Protein AF-T5AA15-F1 (afdb_monomer_lite)

pLDDT: mean 80.57, std 12.45, range [37.66, 94.31]

InterPro domains:
  IPR032710 NTF2-like domain superfamily [SSF54427] (32-94)

Radius of gyration: 19.18 Å; chains: 1; bounding box: 30×35×61 Å

Secondary structure (DSSP, 8-state):
-PPP---HHHHHHHHGGGG--S-HHHHHHHHHTS------TTS-EEEEEEEEEEEE-TTT--EEEEEEEEEEEE-TTS-EEEEEEEE-HHHHHHHHTSPP-

Structure (mmCIF, N/CA/C/O backbone):
data_AF-T5AA15-F1
#
_entry.id   AF-T5AA15-F1
#
loop_
_atom_site.group_PDB
_atom_site.id
_atom_site.type_symbol
_atom_site.label_atom_id
_atom_site.label_alt_id
_atom_site.label_comp_id
_atom_site.label_asym_id
_atom_site.label_entity_id
_atom_site.label_seq_id
_atom_site.pdbx_PDB_ins_code
_atom_site.Cartn_x
_atom_site.Cartn_y
_atom_site.Cartn_z
_atom_site.occupancy
_atom_site.B_iso_or_equiv
_atom_site.auth_seq_id
_atom_site.auth_comp_id
_atom_site.auth_asym_id
_atom_site.auth_atom_id
_atom_site.pdbx_PDB_model_num
ATOM 1 N N . MET A 1 1 ? -3.426 8.160 -29.158 1.00 37.66 1 MET A N 1
ATOM 2 C CA . MET A 1 1 ? -2.817 6.908 -28.663 1.00 37.66 1 MET A CA 1
ATOM 3 C C . MET A 1 1 ? -3.936 5.917 -28.421 1.00 37.66 1 MET A C 1
ATOM 5 O O . MET A 1 1 ? -4.945 6.321 -27.855 1.00 37.66 1 MET A O 1
ATOM 9 N N . ALA A 1 2 ? -3.816 4.684 -28.912 1.00 42.62 2 ALA A N 1
ATOM 10 C CA . ALA A 1 2 ? -4.799 3.647 -28.611 1.00 42.62 2 ALA A CA 1
ATOM 11 C C . ALA A 1 2 ? -4.734 3.337 -27.108 1.00 42.62 2 ALA A C 1
ATOM 13 O O . ALA A 1 2 ? -3.643 3.156 -26.572 1.00 42.62 2 ALA A O 1
ATOM 14 N N . GLY A 1 3 ? -5.880 3.357 -26.426 1.00 43.44 3 GLY A N 1
ATOM 15 C CA . GLY A 1 3 ? -5.955 3.010 -25.011 1.00 43.44 3 GLY A CA 1
ATOM 16 C C . GLY A 1 3 ? -5.569 1.548 -24.803 1.00 43.44 3 GLY A C 1
ATOM 17 O O . GLY A 1 3 ? -5.973 0.680 -25.574 1.00 43.44 3 GLY A O 1
ATOM 18 N N . PHE A 1 4 ? -4.776 1.284 -23.772 1.00 63.62 4 PHE A N 1
ATOM 19 C CA . PHE A 1 4 ? -4.490 -0.069 -23.322 1.00 63.62 4 PHE A CA 1
ATOM 20 C C . PHE A 1 4 ? -5.681 -0.596 -22.507 1.00 63.62 4 PHE A C 1
ATOM 22 O O . PHE A 1 4 ? -6.218 0.117 -21.659 1.00 63.62 4 PHE A O 1
ATOM 29 N N . VAL A 1 5 ? -6.101 -1.835 -22.770 1.00 60.19 5 VAL A N 1
ATOM 30 C CA . VAL A 1 5 ? -7.157 -2.513 -22.008 1.00 60.19 5 VAL A CA 1
ATOM 31 C C . VAL A 1 5 ? -6.498 -3.535 -21.092 1.00 60.19 5 VAL A C 1
ATOM 33 O O . VAL A 1 5 ? -5.973 -4.546 -21.555 1.00 60.19 5 VAL A O 1
ATOM 36 N N . LEU A 1 6 ? -6.536 -3.265 -19.788 1.00 61.47 6 LEU A N 1
ATOM 37 C CA . LEU A 1 6 ? -6.019 -4.170 -18.768 1.00 61.47 6 LEU A CA 1
ATOM 38 C C . LEU A 1 6 ? -6.981 -5.357 -18.595 1.00 61.47 6 LEU A C 1
ATOM 40 O O . LEU A 1 6 ? -8.041 -5.220 -17.987 1.00 61.47 6 LEU A O 1
ATOM 44 N N . ALA A 1 7 ? -6.612 -6.515 -19.142 1.00 72.81 7 ALA A N 1
ATOM 45 C CA . ALA A 1 7 ? -7.344 -7.772 -18.989 1.00 72.81 7 ALA A CA 1
ATOM 46 C C . ALA A 1 7 ? -6.701 -8.671 -17.918 1.00 72.81 7 ALA A C 1
ATOM 48 O O . ALA A 1 7 ? -5.512 -8.546 -17.613 1.00 72.81 7 ALA A O 1
ATOM 49 N N . LYS A 1 8 ? -7.470 -9.613 -17.360 1.00 64.88 8 LYS A N 1
ATOM 50 C CA . LYS A 1 8 ? -6.987 -10.560 -16.338 1.00 64.88 8 LYS A CA 1
ATOM 51 C C . LYS A 1 8 ? -5.806 -11.386 -16.850 1.00 64.88 8 LYS A C 1
ATOM 53 O O . LYS A 1 8 ? -4.848 -11.623 -16.121 1.00 64.88 8 LYS A O 1
ATOM 58 N N . GLU A 1 9 ? -5.878 -11.798 -18.106 1.00 76.75 9 GLU A N 1
ATOM 59 C CA . GLU A 1 9 ? -4.860 -12.576 -18.804 1.00 76.75 9 GLU A CA 1
ATOM 60 C C . GLU A 1 9 ? -3.539 -11.806 -18.858 1.00 76.75 9 GLU A C 1
ATOM 62 O O . GLU A 1 9 ? -2.488 -12.379 -18.595 1.00 76.75 9 GLU A O 1
ATOM 67 N N . HIS A 1 10 ? -3.610 -10.489 -19.077 1.00 70.50 10 HIS A N 1
ATOM 68 C CA . HIS A 1 10 ? -2.438 -9.622 -19.104 1.00 70.50 10 HIS 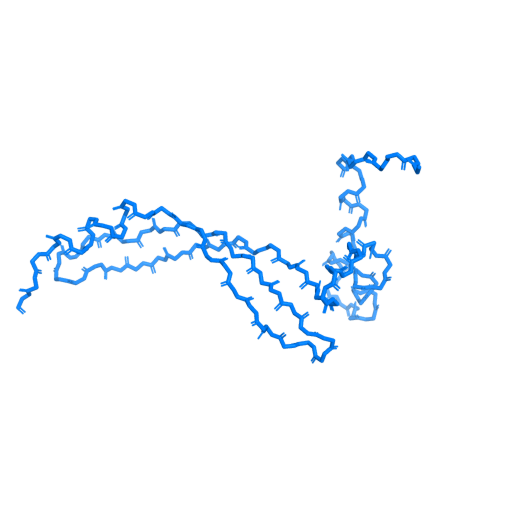A CA 1
ATOM 69 C C . HIS A 1 10 ? -1.763 -9.514 -17.731 1.00 70.50 10 HIS A C 1
ATOM 71 O O . HIS A 1 10 ? -0.542 -9.522 -17.641 1.00 70.50 10 HIS A O 1
ATOM 77 N N . ILE A 1 11 ? -2.546 -9.458 -16.647 1.00 69.25 11 ILE A N 1
ATOM 78 C CA . ILE A 1 11 ? -2.006 -9.463 -15.278 1.00 69.25 11 ILE A CA 1
ATOM 79 C C . ILE A 1 11 ? -1.328 -10.806 -14.983 1.00 69.25 11 ILE A C 1
ATOM 81 O O . ILE A 1 11 ? -0.225 -10.840 -14.448 1.00 69.25 11 ILE A O 1
ATOM 85 N N . LEU A 1 12 ? -1.955 -11.926 -15.344 1.00 73.94 12 LEU A N 1
ATOM 86 C CA . LEU A 1 12 ? -1.364 -13.248 -15.122 1.00 73.94 12 LEU A CA 1
ATOM 87 C C . LEU A 1 12 ? -0.059 -13.433 -15.904 1.00 73.94 12 LEU A C 1
ATOM 89 O O . LEU A 1 12 ? 0.898 -13.984 -15.367 1.00 73.94 12 LEU A O 1
ATOM 93 N N . GLU A 1 13 ? -0.012 -12.949 -17.142 1.00 78.75 13 GLU A N 1
ATOM 94 C CA . GLU A 1 13 ? 1.180 -12.990 -17.987 1.00 78.75 13 GLU A CA 1
ATOM 95 C C . GLU A 1 13 ? 2.302 -12.111 -17.421 1.00 78.75 13 GLU A C 1
ATOM 97 O O . GLU A 1 13 ? 3.410 -12.604 -17.201 1.00 78.75 13 GLU A O 1
ATOM 102 N N . ALA A 1 14 ? 1.993 -10.854 -17.090 1.00 76.88 14 ALA A N 1
ATOM 103 C CA . ALA A 1 14 ? 2.917 -9.903 -16.477 1.00 76.88 14 ALA A CA 1
ATOM 104 C C . ALA A 1 14 ? 3.586 -10.470 -15.218 1.00 76.88 14 ALA A C 1
ATOM 106 O O . ALA A 1 14 ? 4.799 -10.390 -15.067 1.00 76.88 14 ALA A O 1
ATOM 107 N N . PHE A 1 15 ? 2.810 -11.091 -14.328 1.00 78.44 15 PHE A N 1
ATOM 108 C CA . PHE A 1 15 ? 3.303 -11.611 -13.051 1.00 78.44 15 PHE A CA 1
ATOM 109 C C . PHE A 1 15 ? 3.873 -13.034 -13.147 1.00 78.44 15 PHE A C 1
ATOM 111 O O . PHE A 1 15 ? 4.473 -13.515 -12.183 1.00 78.44 15 PHE A O 1
ATOM 118 N N . SER A 1 16 ? 3.741 -13.707 -14.295 1.00 82.31 16 SER A N 1
ATOM 119 C CA . SER A 1 16 ? 4.208 -15.084 -14.489 1.00 82.31 16 SER A CA 1
ATOM 120 C C . SER A 1 16 ? 5.695 -15.315 -14.160 1.00 82.31 16 SER A C 1
ATOM 122 O O . SER A 1 16 ? 5.991 -16.369 -13.589 1.00 82.31 16 SER A O 1
ATOM 124 N N . PRO A 1 17 ? 6.639 -14.365 -14.371 1.00 84.81 17 PRO A N 1
ATOM 125 C CA . PRO A 1 17 ? 8.034 -14.581 -13.988 1.00 84.81 17 PRO A CA 1
ATOM 126 C C . PRO A 1 17 ? 8.244 -14.684 -12.469 1.00 84.81 17 PRO A C 1
ATOM 128 O O . PRO A 1 17 ? 9.225 -15.279 -12.027 1.00 84.81 17 PRO A O 1
ATOM 131 N N . LEU A 1 18 ? 7.329 -14.149 -11.650 1.00 75.00 18 LEU A N 1
ATOM 132 C CA . LEU A 1 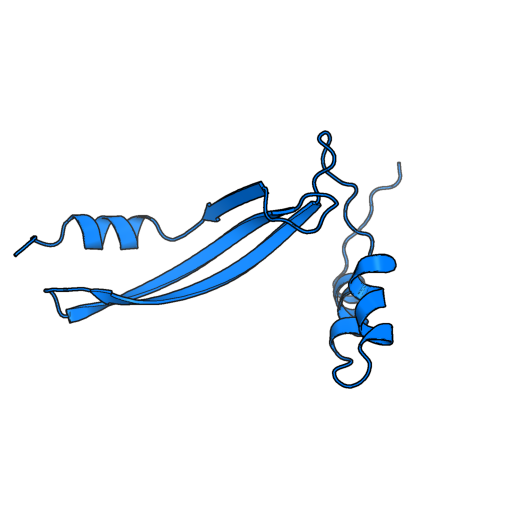18 ? 7.402 -14.256 -10.187 1.00 75.00 18 LEU A CA 1
ATOM 133 C C . LEU A 1 18 ? 7.057 -15.660 -9.672 1.00 75.00 18 LEU A C 1
ATOM 135 O O . LEU A 1 18 ? 7.427 -15.993 -8.548 1.00 75.00 18 LEU A O 1
ATOM 139 N N . ALA A 1 19 ? 6.393 -16.492 -10.481 1.00 82.38 19 ALA A N 1
ATOM 140 C CA . ALA A 1 19 ? 6.134 -17.892 -10.145 1.00 82.38 19 ALA A CA 1
ATOM 141 C C . ALA A 1 19 ? 7.410 -18.758 -10.187 1.00 82.38 19 ALA A C 1
ATOM 143 O O . ALA A 1 19 ? 7.405 -19.884 -9.691 1.00 82.38 19 ALA A O 1
ATOM 144 N N . ILE A 1 20 ? 8.504 -18.238 -10.757 1.00 85.31 20 ILE A N 1
ATOM 145 C CA . ILE A 1 20 ? 9.793 -18.924 -10.858 1.00 85.31 20 ILE A CA 1
ATOM 146 C C . ILE A 1 20 ? 10.624 -18.617 -9.604 1.00 85.31 20 ILE A C 1
ATOM 148 O O . ILE A 1 20 ? 11.126 -17.504 -9.395 1.00 85.31 20 ILE A O 1
ATOM 152 N N . THR A 1 21 ? 10.755 -19.617 -8.732 1.00 82.06 21 THR A N 1
ATOM 153 C CA . THR A 1 21 ? 11.397 -19.460 -7.417 1.00 82.06 21 THR A CA 1
ATOM 154 C C . THR A 1 21 ? 12.875 -19.846 -7.402 1.00 82.06 21 THR A C 1
AT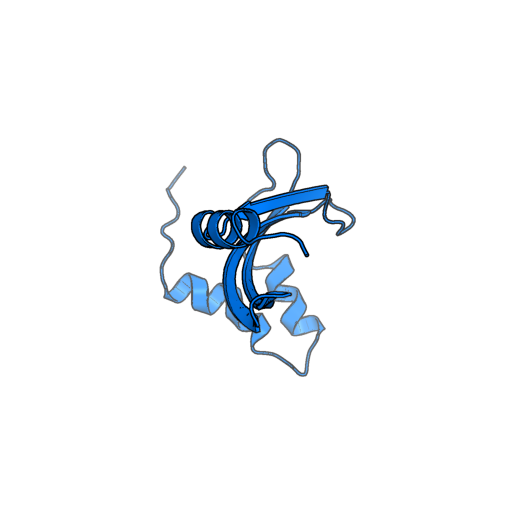OM 156 O O . THR A 1 21 ? 13.616 -19.360 -6.550 1.00 82.06 21 THR A O 1
ATOM 159 N N . ASP A 1 22 ? 13.311 -20.691 -8.331 1.00 91.38 22 ASP A N 1
ATOM 160 C CA . ASP A 1 22 ? 14.651 -21.286 -8.402 1.00 91.38 22 ASP A CA 1
ATOM 161 C C . ASP A 1 22 ? 15.608 -20.572 -9.371 1.00 91.38 22 ASP A C 1
ATOM 163 O O . ASP A 1 22 ? 16.822 -20.718 -9.247 1.00 91.38 22 ASP A O 1
ATOM 167 N N . ASP A 1 23 ? 15.088 -19.738 -10.273 1.00 86.19 23 ASP A N 1
ATOM 168 C CA . ASP A 1 23 ? 15.879 -18.951 -11.221 1.00 86.19 23 ASP A CA 1
ATOM 169 C C . ASP A 1 23 ? 15.648 -17.441 -11.028 1.00 86.19 23 ASP A C 1
ATOM 171 O O . ASP A 1 23 ? 14.631 -16.855 -11.413 1.00 86.19 23 ASP A O 1
ATOM 175 N N . ALA A 1 24 ? 16.636 -16.785 -10.415 1.00 77.81 24 ALA A N 1
ATOM 176 C CA . ALA A 1 24 ? 16.606 -15.347 -10.168 1.00 77.81 24 ALA A CA 1
ATOM 177 C C . ALA A 1 24 ? 16.691 -14.508 -11.457 1.00 77.81 24 ALA A C 1
ATOM 179 O O . ALA A 1 24 ? 16.117 -13.418 -11.502 1.00 77.81 24 ALA A O 1
ATOM 180 N N . ALA A 1 25 ? 17.377 -14.994 -12.496 1.00 82.56 25 ALA A N 1
ATOM 181 C CA . ALA A 1 25 ? 17.499 -14.290 -13.770 1.00 82.56 25 ALA A CA 1
ATOM 182 C C . ALA A 1 25 ? 16.185 -14.356 -14.559 1.00 82.56 25 ALA A C 1
ATOM 184 O O . ALA A 1 25 ? 15.784 -13.369 -15.176 1.00 82.56 25 ALA A O 1
ATOM 185 N N . ALA A 1 26 ? 15.472 -15.480 -14.480 1.00 80.31 26 ALA A N 1
ATOM 186 C CA . ALA A 1 26 ? 14.132 -15.601 -15.042 1.00 80.31 26 ALA A CA 1
ATOM 187 C C . ALA A 1 26 ? 13.133 -14.668 -14.338 1.00 80.31 26 ALA A C 1
ATOM 189 O O . ALA A 1 26 ? 12.365 -13.980 -15.009 1.00 80.31 26 ALA A O 1
ATOM 190 N N . ARG A 1 27 ? 13.196 -14.556 -13.004 1.00 78.38 27 ARG A N 1
ATOM 191 C CA . ARG A 1 27 ? 12.335 -13.644 -12.231 1.00 78.38 27 ARG A CA 1
ATOM 192 C C . ARG A 1 27 ? 12.599 -12.166 -12.524 1.00 78.38 27 ARG A C 1
ATOM 194 O O . ARG A 1 27 ? 11.668 -11.363 -12.486 1.00 78.38 27 ARG A O 1
ATOM 201 N N . ALA A 1 28 ? 13.840 -11.803 -12.853 1.00 73.50 28 ALA A N 1
ATOM 202 C CA . ALA A 1 28 ? 14.209 -10.428 -13.195 1.00 73.50 28 ALA A CA 1
ATOM 203 C C . ALA A 1 28 ? 13.407 -9.867 -14.386 1.00 73.50 28 ALA A C 1
ATOM 205 O O . ALA A 1 28 ? 13.199 -8.657 -14.452 1.00 73.50 28 ALA A O 1
ATOM 206 N N . ARG A 1 29 ? 12.876 -10.739 -15.257 1.00 77.06 29 ARG A N 1
ATOM 207 C CA . ARG A 1 29 ? 12.015 -10.362 -16.388 1.00 77.06 29 ARG A CA 1
ATOM 208 C C . ARG A 1 29 ? 10.727 -9.661 -15.974 1.00 77.06 29 ARG A C 1
ATOM 210 O O . ARG A 1 29 ? 10.245 -8.812 -16.711 1.00 77.06 29 ARG A O 1
ATOM 217 N N . PHE A 1 30 ? 10.212 -9.926 -14.769 1.00 72.69 30 PHE A N 1
ATOM 218 C CA . PHE A 1 30 ? 9.085 -9.161 -14.223 1.00 72.69 30 PHE A CA 1
ATOM 219 C C . PHE A 1 30 ? 9.389 -7.657 -14.177 1.00 72.69 30 PHE A C 1
ATOM 221 O O . PHE A 1 30 ? 8.510 -6.841 -14.422 1.00 72.69 30 PHE A O 1
ATOM 228 N N . PHE A 1 31 ? 10.636 -7.291 -13.883 1.00 65.50 31 PHE A N 1
ATOM 229 C CA . PHE A 1 31 ? 11.050 -5.900 -13.725 1.00 65.50 31 PHE A CA 1
ATOM 230 C C . PHE A 1 31 ? 11.537 -5.256 -15.029 1.00 65.50 31 PHE A C 1
ATOM 232 O O . PHE A 1 31 ? 11.639 -4.034 -15.080 1.00 65.50 31 PHE A O 1
ATOM 239 N N . SER A 1 32 ? 11.862 -6.049 -16.057 1.00 66.38 32 SER A N 1
ATOM 240 C CA . SER A 1 32 ? 12.351 -5.543 -17.349 1.00 66.38 32 SER A CA 1
ATOM 241 C C . SER A 1 32 ? 11.312 -5.582 -18.468 1.00 66.38 32 SER A C 1
ATOM 243 O O . SER A 1 32 ? 11.311 -4.687 -19.309 1.00 66.38 32 SER A O 1
ATOM 245 N N . ASP A 1 33 ? 10.459 -6.609 -18.487 1.00 64.12 33 ASP A N 1
ATOM 246 C CA . ASP A 1 33 ? 9.607 -6.947 -19.634 1.00 64.12 33 ASP A CA 1
ATOM 247 C C . ASP A 1 33 ? 8.136 -6.621 -19.369 1.00 64.12 33 ASP A C 1
ATOM 249 O O . ASP A 1 33 ? 7.394 -6.283 -20.293 1.00 64.12 33 ASP A O 1
ATOM 253 N N . THR A 1 34 ? 7.704 -6.686 -18.106 1.00 56.84 34 THR A N 1
ATOM 254 C CA . THR A 1 34 ? 6.419 -6.104 -17.726 1.00 56.84 34 THR A CA 1
ATOM 255 C C . THR A 1 34 ? 6.534 -4.614 -17.958 1.00 56.84 34 THR A C 1
ATOM 257 O O . THR A 1 34 ? 7.490 -4.007 -17.480 1.00 56.84 34 THR A O 1
ATOM 260 N N . VAL A 1 35 ? 5.577 -4.035 -18.686 1.00 52.53 35 VAL A N 1
ATOM 261 C CA . VAL A 1 35 ? 5.454 -2.587 -18.858 1.00 52.53 35 VAL A CA 1
ATOM 262 C C . VAL A 1 35 ? 5.458 -1.971 -17.464 1.00 52.53 35 VAL A C 1
ATOM 264 O O . VAL A 1 35 ? 4.430 -1.924 -16.788 1.00 52.53 35 VAL A O 1
ATOM 267 N N . ALA A 1 36 ? 6.635 -1.542 -17.006 1.00 51.81 36 ALA A N 1
ATOM 268 C CA . ALA A 1 36 ? 6.720 -0.608 -15.916 1.00 51.81 36 ALA A CA 1
ATOM 269 C C . ALA A 1 36 ? 5.874 0.563 -16.411 1.00 51.81 36 ALA A C 1
ATOM 271 O O . ALA A 1 36 ? 6.143 1.047 -17.518 1.00 51.81 36 ALA A O 1
ATOM 272 N N . PRO A 1 37 ? 4.809 0.967 -15.695 1.00 54.44 37 PRO A N 1
ATOM 273 C CA . PRO A 1 37 ? 4.166 2.220 -16.037 1.00 54.44 37 PRO A CA 1
ATOM 274 C C . PRO A 1 37 ? 5.291 3.244 -16.155 1.00 54.44 37 PRO A C 1
ATOM 276 O O . PRO A 1 37 ? 6.199 3.245 -15.309 1.00 54.44 37 PRO A O 1
ATOM 279 N N . ASP A 1 38 ? 5.285 4.007 -17.254 1.00 58.47 38 ASP A N 1
ATOM 280 C CA . ASP A 1 38 ? 6.258 5.074 -17.451 1.00 58.47 38 ASP A CA 1
ATOM 281 C C . ASP A 1 38 ? 6.404 5.815 -16.121 1.00 58.47 38 ASP A C 1
ATOM 283 O O . ASP A 1 38 ? 5.394 6.016 -15.424 1.00 58.47 38 ASP A O 1
ATOM 287 N N . PRO A 1 39 ? 7.641 6.153 -15.718 1.00 70.19 39 PRO A N 1
ATOM 288 C CA . PRO A 1 39 ? 7.818 6.885 -14.486 1.00 70.19 39 PRO A CA 1
ATOM 289 C C . PRO A 1 39 ? 6.920 8.122 -14.518 1.00 70.19 39 PRO A C 1
ATOM 291 O O . PRO A 1 39 ? 6.627 8.673 -15.586 1.00 70.19 39 PRO A O 1
ATOM 294 N N . ASP A 1 40 ? 6.465 8.554 -13.347 1.00 76.12 40 ASP A N 1
ATOM 295 C CA . ASP A 1 40 ? 5.680 9.779 -13.261 1.00 76.12 40 ASP A CA 1
ATOM 296 C C . ASP A 1 40 ? 6.465 10.975 -13.854 1.00 76.12 40 ASP A C 1
ATOM 298 O O . ASP A 1 40 ? 7.657 10.851 -14.154 1.00 76.12 40 ASP A O 1
ATOM 302 N N . PRO A 1 41 ? 5.845 12.152 -14.051 1.00 80.12 41 PRO A N 1
ATOM 303 C CA . PRO A 1 41 ? 6.533 13.300 -14.651 1.00 80.12 41 PRO A CA 1
ATOM 304 C C . PRO A 1 41 ? 7.847 13.713 -13.962 1.00 80.12 41 PRO A C 1
ATOM 306 O O . PRO A 1 41 ? 8.660 14.397 -14.582 1.00 80.12 41 PRO A O 1
ATOM 309 N N . ASP A 1 42 ? 8.074 13.273 -12.719 1.00 80.06 42 ASP A N 1
ATOM 310 C CA . ASP A 1 42 ? 9.290 13.519 -11.941 1.00 80.06 42 ASP A CA 1
ATOM 311 C C . ASP A 1 42 ? 10.319 12.372 -12.047 1.00 80.06 42 ASP A C 1
ATOM 313 O O . ASP A 1 42 ? 11.350 12.390 -11.373 1.00 80.06 42 ASP A O 1
ATOM 317 N N . GLY A 1 43 ? 10.072 11.359 -12.880 1.00 78.62 43 GLY A N 1
ATOM 318 C CA . GLY A 1 43 ? 10.977 10.230 -13.077 1.00 78.62 43 GLY A CA 1
ATOM 319 C C . GLY A 1 43 ? 10.853 9.125 -12.020 1.00 78.62 43 GLY A C 1
ATOM 320 O O . GLY A 1 43 ? 11.804 8.358 -11.854 1.00 78.62 43 GLY A O 1
ATOM 321 N N . ARG A 1 44 ? 9.733 9.033 -11.286 1.00 77.94 44 ARG A N 1
ATOM 322 C CA . ARG A 1 44 ? 9.554 8.059 -10.191 1.00 77.94 44 ARG A CA 1
ATOM 323 C C . ARG A 1 44 ? 8.697 6.868 -10.597 1.00 77.94 44 ARG A C 1
ATOM 325 O O . ARG A 1 44 ? 7.650 7.028 -11.223 1.00 77.94 44 ARG A O 1
ATOM 332 N N . TRP A 1 45 ? 9.085 5.681 -10.136 1.00 82.50 45 TRP A N 1
ATOM 333 C CA . TRP A 1 45 ? 8.264 4.476 -10.259 1.00 82.50 45 TRP A CA 1
ATOM 334 C C . TRP A 1 45 ? 7.430 4.264 -9.013 1.00 82.50 45 TRP A C 1
ATOM 336 O O . TRP A 1 45 ? 7.937 4.346 -7.896 1.00 82.50 45 TRP A O 1
ATOM 346 N N . TRP A 1 46 ? 6.160 3.945 -9.216 1.00 84.56 46 TRP A N 1
ATOM 347 C CA . TRP A 1 46 ? 5.222 3.707 -8.134 1.00 84.56 46 TRP A CA 1
ATOM 348 C C . TRP A 1 46 ? 4.900 2.221 -8.018 1.00 84.56 46 TRP A C 1
ATOM 350 O O . TRP A 1 46 ? 4.581 1.567 -9.008 1.00 84.56 46 TRP A O 1
ATOM 360 N N . ALA A 1 47 ? 4.946 1.706 -6.792 1.00 82.56 47 ALA A N 1
ATOM 361 C CA . ALA A 1 47 ? 4.464 0.376 -6.446 1.00 82.56 47 ALA A CA 1
ATOM 362 C C . ALA A 1 47 ? 3.337 0.475 -5.412 1.00 82.56 47 ALA A C 1
ATOM 364 O O . ALA A 1 47 ? 3.422 1.261 -4.464 1.00 82.56 47 ALA A O 1
ATOM 365 N N . CYS A 1 48 ? 2.301 -0.342 -5.595 1.00 87.88 48 CYS A N 1
ATOM 366 C CA . CYS A 1 48 ? 1.212 -0.524 -4.642 1.00 87.88 48 CYS A CA 1
ATOM 367 C C . CYS A 1 48 ? 1.484 -1.779 -3.810 1.00 87.88 48 CYS A C 1
ATOM 369 O O . CYS A 1 48 ? 1.695 -2.855 -4.370 1.00 87.88 48 CYS A O 1
ATOM 371 N N . VAL A 1 49 ? 1.500 -1.636 -2.488 1.00 85.00 49 VAL A N 1
ATOM 372 C CA . VAL A 1 49 ? 1.771 -2.720 -1.542 1.00 85.00 49 VAL A CA 1
ATOM 373 C C . VAL A 1 49 ? 0.589 -2.847 -0.593 1.00 85.00 49 VAL A C 1
ATOM 375 O O . VAL A 1 49 ? 0.302 -1.934 0.178 1.00 85.00 49 VAL A O 1
ATOM 378 N N . GLU A 1 50 ? -0.081 -3.992 -0.630 1.00 91.44 50 GLU A N 1
ATOM 379 C CA . GLU A 1 50 ? -1.114 -4.345 0.342 1.00 91.44 50 GLU A CA 1
ATOM 380 C C . GLU A 1 50 ? -0.464 -5.047 1.537 1.00 91.44 50 GLU A C 1
ATOM 382 O O . GLU A 1 50 ? 0.292 -6.008 1.375 1.00 91.44 50 GLU A O 1
ATOM 387 N N . THR A 1 51 ? -0.725 -4.558 2.749 1.00 88.75 51 THR A N 1
ATOM 388 C CA . THR A 1 51 ? -0.182 -5.147 3.980 1.00 88.75 51 THR A CA 1
ATOM 389 C C . THR A 1 51 ? -1.229 -5.187 5.089 1.00 88.75 51 THR A C 1
ATOM 391 O O . THR A 1 51 ? -2.218 -4.457 5.066 1.00 88.75 51 THR A O 1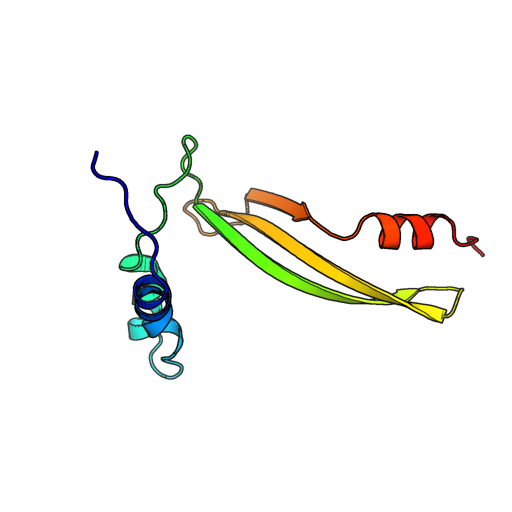
ATOM 394 N N . ARG A 1 52 ? -1.013 -6.043 6.091 1.00 93.19 52 ARG A N 1
ATOM 395 C CA . ARG A 1 52 ? -1.862 -6.136 7.284 1.00 93.19 52 ARG A CA 1
ATOM 396 C C . ARG A 1 52 ? -1.014 -5.924 8.532 1.00 93.19 52 ARG A C 1
ATOM 398 O O . ARG A 1 52 ? -0.028 -6.628 8.735 1.00 93.19 52 ARG A O 1
ATOM 405 N N . GLY A 1 53 ? -1.418 -4.981 9.378 1.00 91.12 53 GLY A N 1
ATOM 406 C CA . GLY A 1 53 ? -0.830 -4.754 10.695 1.00 91.12 53 GLY A CA 1
ATOM 407 C C . GLY A 1 53 ? -1.672 -5.421 11.775 1.00 91.12 53 GLY A C 1
ATOM 408 O O . GLY A 1 53 ? -2.869 -5.159 11.874 1.00 91.12 53 GLY A O 1
ATOM 409 N N . GLN A 1 54 ? -1.044 -6.271 12.584 1.00 94.25 54 GLN A N 1
ATOM 410 C CA . GLN A 1 54 ? -1.682 -6.945 13.714 1.00 94.25 54 GLN A CA 1
ATOM 411 C C . GLN A 1 54 ? -0.903 -6.640 14.989 1.00 94.25 54 GLN A C 1
ATOM 413 O O . GLN A 1 54 ? 0.311 -6.835 15.046 1.00 94.25 54 GLN A O 1
ATOM 418 N N . ALA A 1 55 ? -1.596 -6.150 16.008 1.00 92.69 55 ALA A N 1
ATOM 419 C CA . ALA A 1 55 ? -1.015 -5.817 17.299 1.00 92.69 55 ALA A CA 1
ATOM 420 C C . ALA A 1 55 ? -2.041 -5.972 18.427 1.00 92.69 55 ALA A C 1
ATOM 422 O O . ALA A 1 55 ? -3.244 -6.091 18.193 1.00 92.69 55 ALA A O 1
ATOM 423 N N . THR A 1 56 ? -1.557 -5.921 19.666 1.00 92.38 56 THR A N 1
ATOM 424 C CA . THR A 1 56 ? -2.395 -5.831 20.867 1.00 92.38 56 THR A CA 1
ATOM 425 C C . THR A 1 56 ? -2.258 -4.431 21.452 1.00 92.38 56 THR A C 1
ATOM 427 O O . THR A 1 56 ? -1.147 -3.999 21.768 1.00 92.38 56 THR A O 1
ATOM 430 N N . ARG A 1 57 ? -3.381 -3.723 21.595 1.00 89.31 57 ARG A N 1
ATOM 431 C CA . ARG A 1 57 ? -3.454 -2.375 22.168 1.00 89.31 57 ARG A CA 1
ATOM 432 C C . ARG A 1 57 ? -3.143 -2.446 23.664 1.00 89.31 57 ARG A C 1
ATOM 434 O O . ARG A 1 57 ? -3.701 -3.280 24.378 1.00 89.31 57 ARG A O 1
ATOM 441 N N . LYS A 1 58 ? -2.249 -1.586 24.147 1.00 83.62 58 LYS A N 1
ATOM 442 C CA . LYS A 1 58 ? -1.976 -1.419 25.582 1.00 83.62 58 LYS A CA 1
ATOM 443 C C . LYS A 1 58 ? -2.614 -0.105 26.051 1.00 83.62 58 LYS A C 1
ATOM 445 O O . LYS A 1 58 ? -2.476 0.866 25.312 1.00 83.62 58 LYS A O 1
ATOM 450 N N . PRO A 1 59 ? -3.265 -0.053 27.228 1.00 82.50 59 PRO A N 1
ATOM 451 C CA . PRO A 1 59 ? -3.433 -1.126 28.221 1.00 82.50 59 PRO A CA 1
ATOM 452 C C . PRO A 1 59 ? -4.679 -2.005 28.019 1.00 82.50 59 PRO A C 1
ATOM 454 O O . PRO A 1 59 ? -4.809 -3.033 28.678 1.00 82.50 59 PRO A O 1
ATOM 457 N N . SER A 1 60 ? -5.585 -1.640 27.103 1.00 87.12 60 SER A N 1
ATOM 458 C CA . SER A 1 60 ? -6.909 -2.271 26.965 1.00 87.12 60 SER A CA 1
ATOM 459 C C . SER A 1 60 ? -6.889 -3.768 26.633 1.00 87.12 60 SER A C 1
ATOM 461 O O . SER A 1 60 ? -7.896 -4.452 26.814 1.00 87.12 60 SER A O 1
ATOM 463 N N . GLY A 1 61 ? -5.775 -4.283 26.105 1.00 89.88 61 GLY A N 1
ATOM 464 C CA . GLY A 1 61 ? -5.626 -5.673 25.681 1.00 89.88 61 GLY A CA 1
ATOM 465 C C . GLY A 1 61 ? -6.420 -6.019 24.418 1.00 89.88 61 GLY A C 1
ATOM 466 O O . GLY A 1 61 ? -6.403 -7.169 23.981 1.00 89.88 61 GLY A O 1
ATOM 467 N N . LYS A 1 62 ? -7.116 -5.048 23.812 1.00 90.38 62 LYS A N 1
ATOM 468 C CA . LYS A 1 62 ? -7.914 -5.259 22.601 1.00 90.38 62 LYS A CA 1
ATOM 469 C C . LYS A 1 62 ? -7.011 -5.480 21.382 1.00 90.38 62 LYS A C 1
ATOM 471 O O . LYS A 1 62 ? -5.918 -4.913 21.314 1.00 90.38 62 LYS A O 1
ATOM 476 N N . PRO A 1 63 ? -7.450 -6.261 20.384 1.00 92.56 63 PRO A N 1
ATOM 477 C CA . PRO A 1 63 ? -6.706 -6.399 19.141 1.00 92.56 63 PRO A CA 1
ATOM 478 C C . PRO A 1 63 ? -6.732 -5.100 18.322 1.00 92.56 63 PRO A C 1
ATOM 480 O O . PRO A 1 63 ? -7.713 -4.356 18.295 1.00 92.56 63 PRO A O 1
ATOM 483 N N . TYR A 1 64 ? -5.646 -4.847 17.607 1.00 91.06 64 TYR A N 1
ATOM 484 C CA . TYR A 1 64 ? -5.540 -3.862 16.541 1.00 91.06 64 TYR A CA 1
ATOM 485 C C . TYR A 1 64 ? -5.188 -4.611 15.259 1.00 91.06 64 TYR A C 1
ATOM 487 O O . TYR A 1 64 ? -4.062 -5.073 15.102 1.00 91.06 64 TYR A O 1
ATOM 495 N N . ASN A 1 65 ? -6.167 -4.763 14.371 1.00 94.31 65 ASN A N 1
ATOM 496 C CA . ASN A 1 65 ? -6.006 -5.431 13.086 1.00 94.31 65 ASN A CA 1
ATOM 497 C C . ASN A 1 65 ? -6.388 -4.429 12.004 1.00 94.31 65 ASN A C 1
ATOM 499 O O . ASN A 1 65 ? -7.575 -4.190 11.809 1.00 94.31 65 ASN A O 1
ATOM 503 N N . ASN A 1 66 ? -5.402 -3.828 11.348 1.00 92.56 66 ASN A N 1
ATOM 504 C CA . ASN A 1 66 ? -5.641 -2.839 10.302 1.00 92.56 66 ASN A CA 1
ATOM 505 C C . ASN A 1 66 ? -5.066 -3.334 8.972 1.00 92.56 66 ASN A C 1
ATOM 507 O O . ASN A 1 66 ? -4.044 -4.027 8.939 1.00 92.56 66 ASN A O 1
ATOM 511 N N . GLU A 1 67 ? -5.745 -3.000 7.885 1.00 93.50 67 GLU A N 1
ATOM 512 C CA . GLU A 1 67 ? -5.320 -3.295 6.523 1.00 93.50 67 GLU A CA 1
ATOM 513 C C . GLU A 1 67 ? -4.839 -2.003 5.879 1.00 93.50 67 GLU A C 1
ATOM 515 O O . GLU A 1 67 ? -5.435 -0.939 6.040 1.00 93.50 67 GLU A O 1
ATOM 520 N N . TYR A 1 68 ? -3.716 -2.101 5.184 1.00 89.00 68 TYR A N 1
ATOM 521 C CA . TYR A 1 68 ? -3.006 -0.963 4.644 1.00 89.00 68 TYR A CA 1
ATOM 522 C C . TYR A 1 68 ? -2.810 -1.147 3.149 1.00 89.00 68 TYR A C 1
ATOM 524 O O . TYR A 1 68 ? -2.408 -2.217 2.691 1.00 89.00 68 TYR A O 1
ATOM 532 N N . ILE A 1 69 ? -2.982 -0.056 2.416 1.00 93.50 69 ILE A N 1
ATOM 533 C CA . ILE A 1 69 ? -2.446 0.101 1.069 1.00 93.50 69 ILE A CA 1
ATOM 534 C C . ILE A 1 69 ? -1.349 1.153 1.148 1.00 93.50 69 ILE A C 1
ATOM 536 O O . ILE A 1 69 ? -1.600 2.297 1.533 1.00 93.50 69 ILE A O 1
ATOM 540 N N . TRP A 1 70 ? -0.124 0.779 0.796 1.00 89.50 70 TRP A N 1
ATOM 541 C CA . TRP A 1 70 ? 0.998 1.702 0.678 1.00 89.50 70 TRP A CA 1
ATOM 542 C C . TRP A 1 70 ? 1.312 1.944 -0.791 1.00 89.50 70 TRP A C 1
ATOM 544 O O . TRP A 1 70 ? 1.604 1.010 -1.535 1.00 89.50 70 TRP A O 1
ATOM 554 N N . LEU A 1 71 ? 1.309 3.207 -1.201 1.00 89.50 71 LEU A N 1
ATOM 555 C CA . LEU A 1 71 ? 1.922 3.622 -2.455 1.00 89.50 71 LEU A CA 1
ATOM 556 C C . LEU A 1 71 ? 3.349 4.052 -2.152 1.00 89.50 71 LEU A C 1
ATOM 558 O O . LEU A 1 71 ? 3.566 4.973 -1.367 1.00 89.50 71 LEU A O 1
ATOM 562 N N . THR A 1 72 ? 4.313 3.381 -2.765 1.00 88.44 72 THR A N 1
ATOM 563 C CA . THR A 1 72 ? 5.738 3.655 -2.573 1.00 88.44 72 THR A CA 1
ATOM 564 C C . THR A 1 72 ? 6.333 4.163 -3.876 1.00 88.44 72 THR A C 1
ATOM 566 O O . THR A 1 72 ? 6.220 3.494 -4.903 1.00 88.44 72 THR A O 1
ATOM 569 N N . ALA A 1 73 ? 6.939 5.349 -3.842 1.00 89.12 73 ALA A N 1
ATOM 570 C CA . ALA A 1 73 ? 7.694 5.887 -4.965 1.00 89.12 73 ALA A CA 1
ATOM 571 C C . ALA A 1 73 ? 9.166 5.510 -4.818 1.00 89.12 73 ALA A C 1
ATOM 573 O O . ALA A 1 73 ? 9.746 5.680 -3.741 1.00 89.12 73 ALA A O 1
ATOM 574 N N . TRP A 1 74 ? 9.773 5.045 -5.902 1.00 84.81 74 TRP A N 1
ATOM 575 C CA . TRP A 1 74 ? 11.147 4.565 -5.937 1.00 84.81 74 TRP A CA 1
ATOM 576 C C . TRP A 1 74 ? 11.998 5.436 -6.857 1.00 84.81 74 TRP A C 1
ATOM 578 O O . TRP A 1 74 ? 11.591 5.762 -7.976 1.00 84.81 74 TRP A O 1
ATOM 588 N N . SER A 1 75 ? 13.187 5.806 -6.378 1.00 81.44 75 SER A N 1
ATOM 589 C CA . SER A 1 75 ? 14.210 6.443 -7.204 1.00 81.44 75 SER A CA 1
ATOM 590 C C . SER A 1 75 ? 14.849 5.434 -8.156 1.00 81.44 75 SER A C 1
ATOM 592 O O . SER A 1 75 ? 14.741 4.217 -7.981 1.00 81.44 75 SER A O 1
ATOM 594 N N . ARG A 1 76 ? 15.598 5.945 -9.136 1.00 77.38 76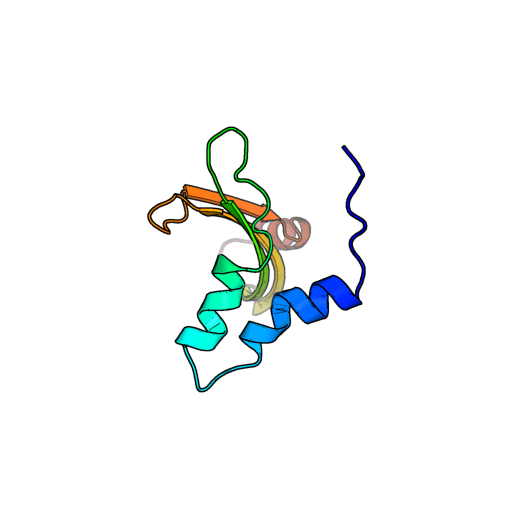 ARG A N 1
ATOM 595 C CA . ARG A 1 76 ? 16.352 5.125 -10.092 1.00 77.38 76 ARG A CA 1
ATOM 596 C C . ARG A 1 76 ? 17.395 4.221 -9.420 1.00 77.38 76 ARG A C 1
ATOM 598 O O . ARG A 1 76 ? 17.726 3.168 -9.950 1.00 77.38 76 ARG A O 1
ATOM 605 N N . GLU A 1 77 ? 17.895 4.609 -8.250 1.00 82.25 77 GLU A N 1
ATOM 606 C CA . GLU A 1 77 ? 18.849 3.844 -7.435 1.00 82.25 77 GLU A CA 1
ATOM 607 C C . GLU A 1 77 ? 18.171 2.771 -6.565 1.00 82.25 77 GLU A C 1
ATOM 609 O O . GLU A 1 77 ? 18.836 2.147 -5.738 1.00 82.25 77 GLU A O 1
ATOM 614 N N . GLY A 1 78 ? 16.856 2.571 -6.705 1.00 80.25 78 GLY A N 1
ATOM 615 C CA . GLY A 1 78 ? 16.108 1.564 -5.954 1.00 80.25 78 GLY A CA 1
ATOM 616 C C . GLY A 1 78 ? 15.851 1.946 -4.495 1.00 80.25 78 GLY A C 1
ATOM 617 O O . GLY A 1 78 ? 15.751 1.067 -3.642 1.00 80.25 78 GLY A O 1
ATOM 618 N N . ARG A 1 79 ? 15.754 3.244 -4.181 1.00 83.69 79 ARG A N 1
ATOM 619 C CA . ARG A 1 79 ? 15.407 3.732 -2.834 1.00 83.69 79 ARG A CA 1
ATOM 620 C C . ARG A 1 79 ? 13.963 4.209 -2.791 1.00 83.69 79 ARG A C 1
ATOM 622 O O . ARG A 1 79 ? 13.536 4.905 -3.706 1.00 83.69 79 ARG A O 1
ATOM 629 N N . ILE A 1 80 ? 13.248 3.921 -1.705 1.00 85.19 80 ILE A N 1
ATOM 630 C CA . ILE A 1 80 ? 11.941 4.539 -1.445 1.00 85.19 80 ILE A CA 1
ATOM 631 C C . ILE A 1 80 ? 12.164 6.022 -1.134 1.00 85.19 80 ILE A C 1
ATOM 633 O O . ILE A 1 80 ? 12.894 6.357 -0.200 1.00 85.19 80 ILE A O 1
ATOM 637 N N . VAL A 1 81 ? 11.542 6.901 -1.915 1.00 91.38 81 VAL A N 1
ATOM 638 C CA . VAL A 1 81 ? 11.622 8.365 -1.761 1.00 91.38 81 VAL A CA 1
ATOM 639 C C . VAL A 1 81 ? 10.302 8.992 -1.323 1.00 91.38 81 VAL A C 1
ATOM 641 O O . VAL A 1 81 ? 10.298 10.112 -0.826 1.00 91.38 81 VAL A O 1
ATOM 644 N N . GLU A 1 82 ? 9.189 8.271 -1.461 1.00 92.75 82 GLU A N 1
ATOM 645 C CA . GLU A 1 82 ? 7.880 8.697 -0.964 1.00 92.75 82 GLU A CA 1
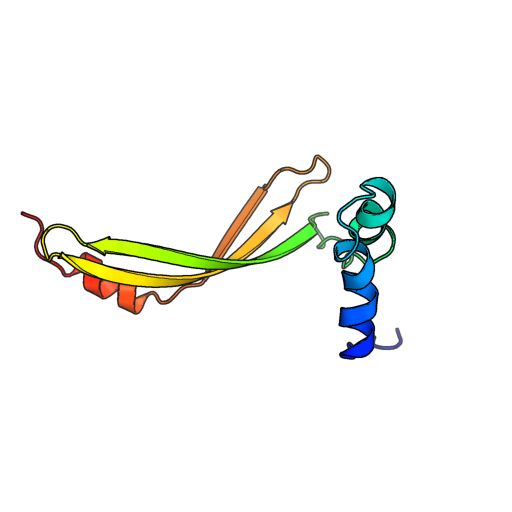ATOM 646 C C . GLU A 1 82 ? 7.060 7.478 -0.538 1.00 92.75 82 GLU A C 1
ATOM 648 O O . GLU A 1 82 ? 7.123 6.424 -1.177 1.00 92.75 82 GLU A O 1
ATOM 653 N N . VAL A 1 83 ? 6.274 7.634 0.528 1.00 91.44 83 VAL A N 1
ATOM 654 C CA . VAL A 1 83 ? 5.274 6.652 0.955 1.00 91.44 83 VAL A CA 1
ATOM 655 C C . VAL A 1 83 ? 3.962 7.373 1.226 1.00 91.44 83 VAL A C 1
ATOM 657 O O . VAL A 1 83 ? 3.922 8.324 2.007 1.00 91.44 83 VAL A O 1
ATOM 660 N N . ARG A 1 84 ? 2.877 6.890 0.622 1.00 91.56 84 ARG A N 1
ATOM 661 C CA . ARG A 1 84 ? 1.503 7.260 0.980 1.00 91.56 84 ARG A CA 1
ATOM 662 C C . ARG A 1 84 ? 0.835 6.040 1.585 1.00 91.56 84 ARG A C 1
ATOM 664 O O . ARG A 1 84 ? 0.788 4.998 0.941 1.00 91.56 84 ARG A O 1
ATOM 671 N N . SER A 1 85 ? 0.344 6.172 2.811 1.00 89.19 85 SER A N 1
ATOM 672 C CA . SER A 1 85 ? -0.319 5.088 3.535 1.00 89.19 85 SER A CA 1
ATOM 673 C C . SER A 1 85 ? -1.812 5.369 3.621 1.00 89.19 85 SER A C 1
ATOM 675 O O . SER A 1 85 ? -2.218 6.416 4.126 1.00 89.19 85 SER A O 1
ATOM 677 N N . TYR A 1 86 ? -2.611 4.426 3.141 1.00 90.19 86 TYR A N 1
ATOM 678 C CA . TYR A 1 86 ? -4.060 4.398 3.283 1.00 90.19 86 TYR A CA 1
ATOM 679 C C . TYR A 1 86 ? -4.413 3.231 4.193 1.00 90.19 86 TYR A C 1
ATOM 681 O O . TYR A 1 86 ? -3.879 2.137 4.024 1.00 90.19 86 TYR A O 1
ATOM 689 N N . PHE A 1 87 ? -5.273 3.472 5.171 1.00 90.69 87 PHE A N 1
ATOM 690 C CA . PHE A 1 87 ? -5.663 2.491 6.177 1.00 90.69 87 PHE A CA 1
ATOM 691 C C . PHE A 1 87 ? -6.995 2.896 6.798 1.00 90.69 87 PHE A C 1
ATOM 693 O O . PHE A 1 87 ? -7.467 4.017 6.580 1.00 90.69 87 PHE A O 1
ATOM 700 N N . ASP A 1 88 ? -7.589 2.010 7.593 1.00 91.50 88 ASP A N 1
ATOM 701 C CA . ASP A 1 88 ? -8.775 2.352 8.370 1.00 91.50 88 ASP A CA 1
ATOM 702 C C . ASP A 1 88 ? -8.391 3.326 9.494 1.00 91.50 88 ASP A C 1
ATOM 704 O O . ASP A 1 88 ? -7.877 2.938 10.550 1.00 91.50 88 ASP A O 1
ATOM 708 N N . SER A 1 89 ? -8.604 4.618 9.247 1.00 91.44 89 SER A N 1
ATOM 709 C CA . SER A 1 89 ? -8.298 5.674 10.208 1.00 91.44 89 SER A CA 1
ATOM 710 C C . SER A 1 89 ? -9.239 5.672 11.411 1.00 91.44 89 SER A C 1
ATOM 712 O O . SER A 1 89 ? -8.843 6.171 12.464 1.00 91.44 89 SER A O 1
ATOM 714 N N . MET A 1 90 ? -10.441 5.091 11.300 1.00 92.00 90 MET A N 1
ATOM 715 C CA . MET A 1 90 ? -11.351 4.962 12.442 1.00 92.00 90 MET A CA 1
ATOM 716 C C . MET A 1 90 ? -10.764 4.015 13.486 1.00 92.00 90 MET A C 1
ATOM 718 O O . MET A 1 90 ? -10.800 4.330 14.672 1.00 92.00 90 MET A O 1
ATOM 722 N N . LEU A 1 91 ? -10.130 2.912 13.066 1.00 87.25 91 LEU A N 1
ATOM 723 C CA . LEU A 1 91 ? -9.420 2.024 13.995 1.00 87.25 91 LEU A CA 1
ATOM 724 C C . LEU A 1 91 ? -8.295 2.745 14.740 1.00 87.25 91 LEU A C 1
ATOM 726 O O . LEU A 1 91 ? -8.075 2.481 15.920 1.00 87.25 91 LEU A O 1
ATOM 730 N N . SER A 1 92 ? -7.571 3.650 14.080 1.00 89.06 92 SER A N 1
ATOM 731 C CA . SER A 1 92 ? -6.560 4.468 14.759 1.00 89.06 92 SER A CA 1
ATOM 732 C C . SER A 1 92 ? -7.187 5.489 15.705 1.00 89.06 92 SER A C 1
ATOM 734 O O . SER A 1 92 ? -6.675 5.683 16.805 1.00 89.06 92 SER A O 1
ATOM 736 N N . GLU A 1 93 ? -8.306 6.108 15.329 1.00 91.50 93 GLU A N 1
ATOM 737 C CA . GLU A 1 93 ? -9.033 7.025 16.207 1.00 91.50 93 GLU A CA 1
ATOM 738 C C . GLU A 1 93 ? -9.542 6.324 17.473 1.00 91.50 93 GLU A C 1
ATOM 740 O O . GLU A 1 93 ? -9.413 6.870 18.568 1.00 91.50 93 GLU A O 1
ATOM 745 N N . GLU A 1 94 ? -10.065 5.103 17.355 1.00 90.12 94 GLU A N 1
ATOM 746 C CA . GLU A 1 94 ? -10.459 4.303 18.515 1.00 90.12 94 GLU A CA 1
ATOM 747 C C . GLU A 1 94 ? -9.299 4.109 19.489 1.00 90.12 94 GLU A C 1
ATOM 749 O O . GLU A 1 94 ? -9.495 4.297 20.685 1.00 90.12 94 GLU A O 1
ATOM 754 N N . VAL A 1 95 ? -8.105 3.770 18.982 1.00 89.50 95 VAL A N 1
ATOM 755 C CA . VAL A 1 95 ? -6.894 3.622 19.808 1.00 89.50 95 VAL A CA 1
ATOM 756 C C . VAL A 1 95 ? -6.550 4.941 20.495 1.00 89.50 95 VAL A C 1
ATOM 758 O O . VAL A 1 95 ? -6.262 4.948 21.684 1.00 89.50 95 VAL A O 1
ATOM 761 N N . LEU A 1 96 ? -6.597 6.064 19.772 1.00 89.94 96 LEU A N 1
ATOM 762 C CA . LEU A 1 96 ? -6.252 7.385 20.315 1.00 89.94 96 LEU A CA 1
ATOM 763 C C . LEU A 1 96 ? -7.233 7.880 21.385 1.00 89.94 96 LEU A C 1
ATOM 765 O O . LEU A 1 96 ? -6.872 8.729 22.197 1.00 89.94 96 LEU A O 1
ATOM 769 N N . ARG A 1 97 ? -8.470 7.376 21.385 1.00 89.75 97 ARG A N 1
ATOM 770 C CA . ARG A 1 97 ? -9.478 7.667 22.414 1.00 89.75 97 ARG A CA 1
ATOM 771 C C . ARG A 1 97 ? -9.346 6.769 23.646 1.00 89.75 97 ARG A C 1
ATOM 773 O O . ARG A 1 97 ? -10.045 7.012 24.631 1.00 89.75 97 ARG A O 1
ATOM 780 N N . GLU A 1 98 ? -8.514 5.727 23.602 1.00 88.69 98 GLU A N 1
ATOM 781 C CA . GLU A 1 98 ? -8.270 4.885 24.772 1.00 88.69 98 GLU A CA 1
ATOM 782 C C . GLU A 1 98 ? -7.543 5.700 25.860 1.00 88.69 98 GLU A C 1
ATOM 784 O O . GLU A 1 98 ? -6.678 6.520 25.543 1.00 88.69 98 GLU A O 1
ATOM 789 N N . PRO A 1 99 ? -7.891 5.514 27.147 1.00 83.69 99 PRO A N 1
ATOM 790 C CA . PRO A 1 99 ? -7.182 6.163 28.241 1.00 83.69 99 PRO A CA 1
ATOM 791 C C . PRO A 1 99 ? -5.691 5.823 28.197 1.00 83.69 99 PRO A C 1
ATOM 793 O O . PRO A 1 99 ? -5.319 4.664 28.002 1.00 83.69 99 PRO A O 1
ATOM 796 N N . VAL A 1 100 ? -4.852 6.834 28.405 1.00 77.75 100 VAL A N 1
ATOM 797 C CA . VAL A 1 100 ? -3.432 6.628 28.692 1.00 77.75 100 VAL A CA 1
ATOM 798 C C . VAL A 1 100 ? -3.324 6.374 30.196 1.00 77.75 100 VAL A C 1
ATOM 800 O O . VAL A 1 100 ? -3.829 7.189 30.969 1.00 77.75 100 VAL A O 1
ATOM 803 N N . ASP A 1 101 ? -2.738 5.238 30.582 1.00 64.62 101 ASP A N 1
ATOM 804 C CA . ASP A 1 101 ? -2.410 4.920 31.984 1.00 64.62 101 ASP A CA 1
ATOM 805 C C . ASP A 1 101 ? -1.408 5.921 32.585 1.00 64.62 101 ASP A C 1
ATOM 807 O O . ASP A 1 101 ? -0.470 6.337 31.858 1.00 64.62 101 ASP A O 1
#

Foldseek 3Di:
DDDDDDDPVLVCVLCVQVVDDPDPVSVCCNVVVRPQPQADPVRKGKDWDKDWDWDQQPPVRDIQIKIWIWIFIADPVGDTPDIDIDIPVVSVVVSVPDDDD

Sequence (101 aa):
MAGFVLAKEHILEAFSPLAITDDAAARARFFSDTVAPDPDPDGRWWACVETRGQATRKPSGKPYNNEYIWLTAWSREGRIVEVRSYFDSMLSEEVLREPVD

Organism: Ophiocordyceps sinensis (strain Co18 / CGMCC 3.14243) (NCBI:txid911162)